Protein AF-A0A7Y5NXF0-F1 (afdb_monomer)

Radius of gyration: 19.56 Å; Cα contacts (8 Å, |Δi|>4): 267; chains: 1; bounding box: 52×37×54 Å

Foldseek 3Di:
DDDPPDDDDVVVVLVVQLVLLQVLLVCQQPDQPAQAFADFFDAQPDAPQDDFWVSLLVLLQSLLVRVQVQLQFDQDSRRSDGGWNHRDPPLRQDQDRDDGLVSSLVSLQSLLVSVQVSQCDCVTGSHRDPPLHQPQDRDPGGVSSSVSSNSSSVSVRVSSRRHDPDSPDDPDPD

pLDDT: mean 84.14, std 17.93, range [39.41, 98.94]

Nearest PDB structures (foldseek):
  3eu8-assembly4_D  TM=1.790E-01  e=6.408E-01  Bacteroides fragilis NCTC 9343
  6gcn-assembly1_A  TM=1.756E-01  e=3.169E+00  Aquifex aeolicus VF5
  5kbt-assembly1_A  TM=2.247E-01  e=6.448E+00  Rattus norvegicus

Structure (mmCIF, N/CA/C/O backbone):
data_AF-A0A7Y5NXF0-F1
#
_entry.id   AF-A0A7Y5NXF0-F1
#
loop_
_atom_site.group_PDB
_atom_site.id
_atom_site.type_symbol
_atom_site.label_atom_id
_atom_site.label_alt_id
_atom_site.label_comp_id
_atom_site.label_asym_id
_atom_site.label_entity_id
_atom_site.label_seq_id
_atom_site.pdbx_PDB_ins_code
_atom_site.Cartn_x
_atom_site.Cartn_y
_atom_site.Cartn_z
_atom_site.occupancy
_atom_site.B_iso_or_equiv
_atom_site.auth_seq_id
_atom_site.auth_comp_id
_atom_site.auth_asym_id
_atom_site.auth_atom_id
_atom_site.pdbx_PDB_model_num
ATOM 1 N N . MET A 1 1 ? 38.374 22.220 -19.763 1.00 41.69 1 MET A N 1
ATOM 2 C CA . MET A 1 1 ? 37.639 22.066 -21.036 1.00 41.69 1 MET A CA 1
ATOM 3 C C . MET A 1 1 ? 37.051 20.666 -21.042 1.00 41.69 1 MET A C 1
ATOM 5 O O . MET A 1 1 ? 37.832 19.733 -20.914 1.00 41.69 1 MET A O 1
ATOM 9 N N . SER A 1 2 ? 35.726 20.494 -21.094 1.00 40.12 2 SER A N 1
ATOM 10 C CA . SER A 1 2 ? 35.154 19.157 -21.296 1.00 40.12 2 SER A CA 1
ATOM 11 C C . SER A 1 2 ? 35.243 18.819 -22.779 1.00 40.12 2 SER A C 1
ATOM 13 O O . SER A 1 2 ? 34.588 19.447 -23.608 1.00 40.12 2 SER A O 1
ATOM 15 N N . THR A 1 3 ? 36.094 17.863 -23.120 1.00 39.41 3 THR A N 1
ATOM 16 C CA . THR A 1 3 ? 36.209 17.357 -24.484 1.00 39.41 3 THR A CA 1
ATOM 17 C C . THR A 1 3 ? 35.037 16.412 -24.731 1.00 39.41 3 THR A C 1
ATOM 19 O O . THR A 1 3 ? 34.958 15.363 -24.095 1.00 39.41 3 THR A O 1
ATOM 22 N N . SER A 1 4 ? 34.113 16.768 -25.626 1.00 46.72 4 SER A N 1
ATOM 23 C CA . SER A 1 4 ? 33.117 15.814 -26.128 1.00 46.72 4 SER A CA 1
ATOM 24 C C . SER A 1 4 ? 33.840 14.750 -26.944 1.00 46.72 4 SER A C 1
ATOM 26 O O . SER A 1 4 ? 34.384 15.039 -28.006 1.00 46.72 4 SER A O 1
ATOM 28 N N . VAL A 1 5 ? 33.877 13.522 -26.425 1.00 45.81 5 VAL A N 1
ATOM 29 C CA . VAL A 1 5 ? 34.678 12.427 -27.000 1.00 45.81 5 VAL A CA 1
ATOM 30 C C . VAL A 1 5 ? 33.896 11.631 -28.062 1.00 45.81 5 VAL A C 1
ATOM 32 O O . VAL A 1 5 ? 34.482 10.810 -28.763 1.00 45.81 5 VAL A O 1
ATOM 35 N N . ARG A 1 6 ? 32.582 11.869 -28.229 1.00 48.28 6 ARG A N 1
ATOM 36 C CA . ARG A 1 6 ? 31.759 11.311 -29.323 1.00 48.28 6 ARG A CA 1
ATOM 37 C C . ARG A 1 6 ? 30.387 11.996 -29.413 1.00 48.28 6 ARG A C 1
ATOM 39 O O . ARG A 1 6 ? 29.658 12.011 -28.428 1.00 48.28 6 ARG A O 1
ATOM 46 N N . ASN A 1 7 ? 30.011 12.502 -30.592 1.00 50.72 7 ASN A N 1
ATOM 47 C CA . ASN A 1 7 ? 28.618 12.855 -30.898 1.00 50.72 7 ASN A CA 1
ATOM 48 C C . ASN A 1 7 ? 27.870 11.565 -31.247 1.00 50.72 7 ASN A C 1
ATOM 50 O O . ASN A 1 7 ? 27.903 11.118 -32.392 1.00 50.72 7 ASN A O 1
ATOM 54 N N . ILE A 1 8 ? 27.247 10.934 -30.255 1.00 53.88 8 ILE A N 1
ATOM 55 C CA . ILE A 1 8 ? 26.306 9.841 -30.505 1.00 53.88 8 ILE A CA 1
ATOM 56 C C . ILE A 1 8 ? 25.026 10.489 -31.058 1.00 53.88 8 ILE A C 1
ATOM 58 O O . ILE A 1 8 ? 24.489 11.371 -30.391 1.00 53.88 8 ILE A O 1
ATOM 62 N N . PRO A 1 9 ? 24.541 10.121 -32.258 1.00 59.22 9 PRO A N 1
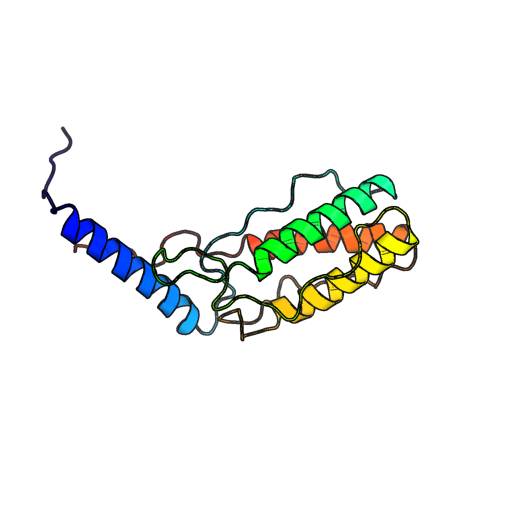ATOM 63 C CA . PRO A 1 9 ? 23.271 10.628 -32.765 1.00 59.22 9 PRO A CA 1
ATOM 64 C C . PRO A 1 9 ? 22.146 10.325 -31.772 1.00 59.22 9 PRO A C 1
ATOM 66 O O . PRO A 1 9 ? 22.099 9.217 -31.235 1.00 59.22 9 PRO A O 1
ATOM 69 N N . ASP A 1 10 ? 21.212 11.256 -31.577 1.00 56.34 10 ASP A N 1
ATOM 70 C CA . ASP A 1 10 ? 20.094 11.105 -30.630 1.00 56.34 10 ASP A CA 1
ATOM 71 C C . ASP A 1 10 ? 19.311 9.795 -30.823 1.00 56.34 10 ASP A C 1
ATOM 73 O O . ASP A 1 10 ? 18.850 9.204 -29.851 1.00 56.34 10 ASP A O 1
ATOM 77 N N . LEU A 1 11 ? 19.237 9.283 -32.059 1.00 53.34 11 LEU A N 1
ATOM 78 C CA . LEU A 1 11 ? 18.638 7.979 -32.364 1.00 53.34 11 LEU A CA 1
ATOM 79 C C . LEU A 1 11 ? 19.313 6.812 -31.622 1.00 53.34 11 LEU A C 1
ATOM 81 O O . LEU A 1 11 ? 18.629 5.919 -31.131 1.00 53.34 11 LEU A O 1
ATOM 85 N N . ILE A 1 12 ? 20.646 6.807 -31.542 1.00 59.00 12 ILE A N 1
ATOM 86 C CA . ILE A 1 12 ? 21.408 5.744 -30.872 1.00 59.00 12 ILE A CA 1
ATOM 87 C C . ILE A 1 12 ? 21.295 5.911 -29.353 1.00 59.00 12 ILE A C 1
ATOM 89 O O . ILE A 1 12 ? 21.104 4.926 -28.646 1.00 59.00 12 ILE A O 1
ATOM 93 N N . ALA A 1 13 ? 21.322 7.147 -28.846 1.00 57.84 13 ALA A N 1
ATOM 94 C CA . ALA A 1 13 ? 21.102 7.416 -27.426 1.00 57.84 13 ALA A CA 1
ATOM 95 C C . ALA A 1 13 ? 19.695 6.980 -26.966 1.00 57.84 13 ALA A C 1
ATOM 97 O O . ALA A 1 13 ? 19.558 6.353 -25.917 1.00 57.84 13 ALA A O 1
ATOM 98 N N . GLN A 1 14 ? 18.659 7.239 -27.770 1.00 58.47 14 GLN A N 1
ATOM 99 C CA . GLN A 1 14 ? 17.289 6.790 -27.499 1.00 58.47 14 GLN A CA 1
ATOM 100 C C . GLN A 1 14 ? 17.151 5.265 -27.575 1.00 58.47 14 GLN A C 1
ATOM 102 O O . GLN A 1 14 ? 16.526 4.670 -26.699 1.00 58.47 14 GLN A O 1
ATOM 107 N N . ALA A 1 15 ? 17.777 4.613 -28.561 1.00 63.03 15 ALA A N 1
ATOM 108 C CA . ALA A 1 15 ? 17.781 3.153 -28.659 1.00 63.03 15 ALA A CA 1
ATOM 109 C C . ALA A 1 15 ? 18.442 2.492 -27.434 1.00 63.03 15 ALA A C 1
ATOM 111 O O . ALA A 1 15 ? 17.908 1.529 -26.890 1.00 63.03 15 ALA A O 1
ATOM 112 N N . VAL A 1 16 ? 19.551 3.051 -26.936 1.00 66.38 16 VAL A N 1
ATOM 113 C CA . VAL A 1 16 ? 20.229 2.566 -25.719 1.00 66.38 16 VAL A CA 1
ATOM 114 C C . VAL A 1 16 ? 19.355 2.735 -24.469 1.00 66.38 16 VAL A C 1
ATOM 116 O O . VAL A 1 16 ? 19.346 1.852 -23.615 1.00 66.38 16 VAL A O 1
ATOM 11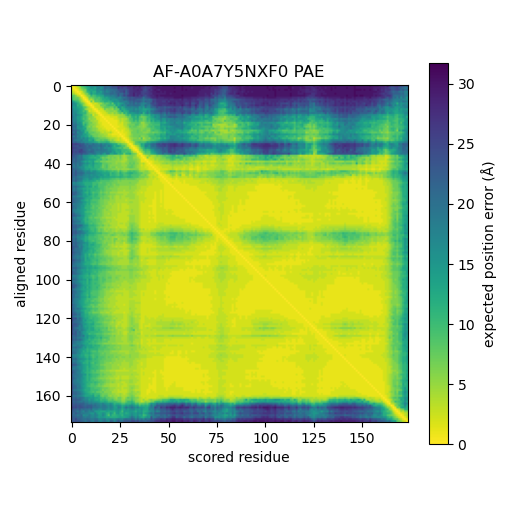9 N N . GLN A 1 17 ? 18.582 3.820 -24.358 1.00 65.62 17 GLN A N 1
ATOM 120 C CA . GLN A 1 17 ? 17.637 4.006 -23.246 1.00 65.62 17 GLN A CA 1
ATOM 121 C C . GLN A 1 17 ? 16.491 2.984 -23.272 1.00 65.62 17 GLN A C 1
ATOM 123 O O . GLN A 1 17 ? 16.099 2.481 -22.222 1.00 65.62 17 GLN A O 1
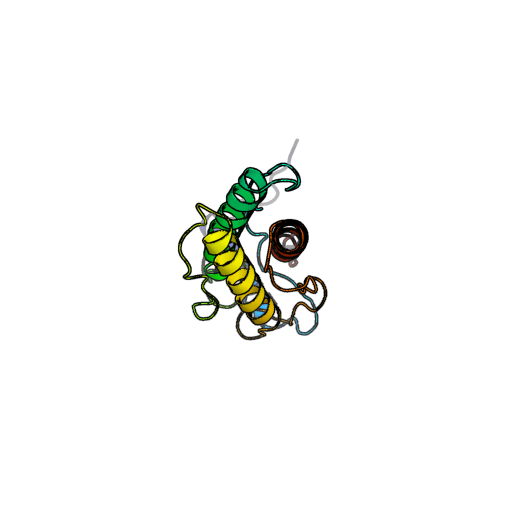ATOM 128 N N . VAL A 1 18 ? 15.990 2.627 -24.459 1.00 67.69 18 VAL A N 1
ATOM 129 C CA . VAL A 1 18 ? 14.959 1.587 -24.615 1.00 67.69 18 VAL A CA 1
ATOM 130 C C . VAL A 1 18 ? 15.496 0.207 -24.224 1.00 67.69 18 VAL A C 1
ATOM 132 O O . VAL A 1 18 ? 14.817 -0.539 -23.522 1.00 67.69 18 VAL A O 1
ATOM 135 N N . GLU A 1 19 ? 16.722 -0.139 -24.621 1.00 68.69 19 GLU A N 1
ATOM 136 C CA . GLU A 1 19 ? 17.339 -1.405 -24.202 1.00 68.69 19 GLU A CA 1
ATOM 137 C C . GLU A 1 19 ? 17.666 -1.423 -22.699 1.00 68.69 19 GLU A C 1
ATOM 139 O O . GLU A 1 19 ? 17.475 -2.443 -22.041 1.00 68.69 19 GLU A O 1
ATOM 144 N N . LEU A 1 20 ? 18.059 -0.286 -22.111 1.00 68.31 20 LEU A N 1
ATOM 145 C CA . LEU A 1 20 ? 18.220 -0.149 -20.659 1.00 68.31 20 LEU A CA 1
ATOM 146 C C . LEU A 1 20 ? 16.889 -0.354 -19.915 1.00 68.31 20 LEU A C 1
ATOM 148 O O . LEU A 1 20 ? 16.863 -1.024 -18.883 1.00 68.31 20 LEU A O 1
ATOM 152 N N . ALA A 1 21 ? 15.787 0.191 -20.433 1.00 68.06 21 ALA A N 1
ATOM 153 C CA . ALA A 1 21 ? 14.449 -0.000 -19.879 1.00 68.06 21 ALA A CA 1
ATOM 154 C C . ALA A 1 21 ? 14.016 -1.476 -19.896 1.00 68.06 21 ALA A C 1
ATOM 156 O O . ALA A 1 21 ? 13.538 -1.992 -18.883 1.00 68.06 21 ALA A O 1
ATOM 157 N N . LYS A 1 22 ? 14.262 -2.178 -21.009 1.00 68.31 22 LYS A N 1
ATOM 158 C CA . LYS A 1 22 ? 14.035 -3.628 -21.116 1.00 68.31 22 LYS A CA 1
ATOM 159 C C . LYS A 1 22 ? 14.906 -4.408 -20.135 1.00 68.31 22 LYS A C 1
ATOM 161 O O . LYS A 1 22 ? 14.396 -5.265 -19.423 1.00 68.31 22 LYS A O 1
ATOM 166 N N . ALA A 1 23 ? 16.185 -4.054 -20.017 1.00 68.19 23 ALA A N 1
ATOM 167 C CA . ALA A 1 23 ? 17.109 -4.728 -19.113 1.00 68.19 23 ALA A CA 1
ATOM 168 C C . ALA A 1 23 ? 16.731 -4.554 -17.629 1.00 68.19 23 ALA A C 1
ATOM 170 O O . ALA A 1 23 ? 16.911 -5.482 -16.844 1.00 68.19 23 ALA A O 1
ATOM 171 N N . ARG A 1 24 ? 16.151 -3.410 -17.228 1.00 70.00 24 ARG A N 1
ATOM 172 C CA . ARG A 1 24 ? 15.581 -3.231 -15.876 1.00 70.00 24 ARG A CA 1
ATOM 173 C C . ARG A 1 24 ? 14.416 -4.185 -15.620 1.00 70.00 24 ARG A C 1
ATOM 175 O O . ARG A 1 24 ? 14.370 -4.823 -14.570 1.00 70.00 24 ARG A O 1
ATOM 182 N N . LEU A 1 25 ? 13.513 -4.317 -16.591 1.00 69.69 25 LEU A N 1
ATOM 183 C CA . LEU A 1 25 ? 12.387 -5.246 -16.504 1.00 69.69 25 LEU A CA 1
ATOM 184 C C . LEU A 1 25 ? 12.853 -6.711 -16.485 1.00 69.69 25 LEU A C 1
ATOM 186 O O . LEU A 1 25 ? 12.328 -7.518 -15.721 1.00 69.69 25 LEU A O 1
ATOM 190 N N . ASP A 1 26 ? 13.858 -7.058 -17.284 1.00 70.00 26 ASP A N 1
ATOM 191 C CA . ASP A 1 26 ? 14.440 -8.401 -17.296 1.00 70.00 26 ASP A CA 1
ATOM 192 C C . ASP A 1 26 ? 15.193 -8.698 -15.991 1.00 70.00 26 ASP A C 1
ATOM 194 O O . ASP A 1 26 ? 15.136 -9.819 -15.483 1.00 70.00 26 ASP A O 1
ATOM 198 N N . MET A 1 27 ? 15.829 -7.699 -15.373 1.00 68.44 27 MET A N 1
ATOM 199 C CA . MET A 1 27 ? 16.450 -7.839 -14.053 1.00 68.44 27 MET A CA 1
ATOM 200 C C . MET A 1 27 ? 15.436 -8.141 -12.946 1.00 68.44 27 MET A C 1
ATOM 202 O O . MET A 1 27 ? 15.711 -9.014 -12.121 1.00 68.44 27 MET A O 1
ATOM 206 N N . LEU A 1 28 ? 14.259 -7.500 -12.955 1.00 72.12 28 LEU A N 1
ATOM 207 C CA . LEU A 1 28 ? 13.169 -7.853 -12.032 1.00 72.12 28 LEU A CA 1
ATOM 208 C C . LEU A 1 28 ? 12.725 -9.311 -12.187 1.00 72.12 28 LEU A C 1
ATOM 210 O O . LEU A 1 28 ? 12.252 -9.913 -11.235 1.00 72.12 28 LEU A O 1
ATOM 214 N N . LYS A 1 29 ? 12.859 -9.894 -13.380 1.00 67.62 29 LYS A N 1
ATOM 215 C CA . LYS A 1 29 ? 12.434 -11.276 -13.647 1.00 67.62 29 LYS A CA 1
ATOM 216 C C . LYS A 1 29 ? 13.531 -12.311 -13.392 1.00 67.62 29 LYS A C 1
ATOM 218 O O . LYS A 1 29 ? 13.225 -13.490 -13.256 1.00 67.62 29 LYS A O 1
ATOM 223 N N . THR A 1 30 ? 14.800 -11.897 -13.357 1.00 62.94 30 THR A N 1
ATOM 224 C CA . THR A 1 30 ? 15.961 -12.808 -13.327 1.00 62.94 30 THR A CA 1
ATOM 225 C C . THR A 1 30 ? 16.725 -12.813 -12.004 1.00 62.94 30 THR A C 1
ATOM 227 O O . THR A 1 30 ? 17.418 -13.792 -11.718 1.00 62.94 30 THR A O 1
ATOM 230 N N . LYS A 1 31 ? 16.597 -11.779 -11.158 1.00 57.66 31 LYS A N 1
ATOM 231 C CA . LYS A 1 31 ? 17.220 -11.765 -9.824 1.00 57.66 31 LYS A CA 1
ATOM 232 C C . LYS A 1 31 ? 16.360 -12.466 -8.775 1.00 57.66 31 LYS A C 1
ATOM 234 O O . LYS A 1 31 ? 15.678 -11.838 -7.972 1.00 57.66 31 LYS A O 1
ATOM 239 N N . VAL A 1 32 ? 16.475 -13.788 -8.734 1.00 51.88 32 VAL A N 1
ATOM 240 C CA . VAL A 1 32 ? 16.055 -14.586 -7.577 1.00 51.88 32 VAL A CA 1
ATOM 241 C C . VAL A 1 32 ? 16.943 -14.218 -6.377 1.00 51.88 32 VAL A C 1
ATOM 243 O O . VAL A 1 32 ? 18.166 -14.311 -6.474 1.00 51.88 32 VAL A O 1
ATOM 246 N N . GLY A 1 33 ? 16.349 -13.808 -5.249 1.00 52.12 33 GLY A N 1
ATOM 247 C CA . GLY A 1 33 ? 17.051 -13.674 -3.964 1.00 52.12 33 GLY A CA 1
ATOM 248 C C . GLY A 1 33 ? 17.345 -12.252 -3.474 1.00 52.12 33 GLY A C 1
ATOM 249 O O . GLY A 1 33 ? 18.073 -12.107 -2.493 1.00 52.12 33 GLY A O 1
ATOM 250 N N . THR A 1 34 ? 16.796 -11.205 -4.099 1.00 55.84 34 THR A N 1
ATOM 251 C CA . THR A 1 34 ? 16.862 -9.834 -3.558 1.00 55.84 34 THR A CA 1
ATOM 252 C C . THR A 1 34 ? 15.486 -9.173 -3.519 1.00 55.84 34 THR A C 1
ATOM 254 O O . THR A 1 34 ? 14.765 -9.198 -4.513 1.00 55.84 34 THR A O 1
ATOM 257 N N . ILE A 1 35 ? 15.155 -8.567 -2.376 1.00 56.81 35 ILE A N 1
ATOM 258 C CA . ILE A 1 35 ? 13.887 -7.890 -2.069 1.00 56.81 35 ILE A CA 1
ATOM 259 C C . ILE A 1 35 ? 13.929 -6.460 -2.644 1.00 56.81 35 ILE A C 1
ATOM 261 O O . ILE A 1 35 ? 14.234 -5.525 -1.910 1.00 56.81 35 ILE A O 1
ATOM 265 N N . PHE A 1 36 ? 13.737 -6.262 -3.954 1.00 66.50 36 PHE A N 1
ATOM 266 C CA . PHE A 1 36 ? 13.770 -4.907 -4.536 1.00 66.50 36 PHE A CA 1
ATOM 267 C C . PHE A 1 36 ? 12.648 -4.633 -5.544 1.00 66.50 36 PHE A C 1
ATOM 269 O O . PHE A 1 36 ? 12.311 -5.493 -6.360 1.00 66.50 36 PHE A O 1
ATOM 276 N N . HIS A 1 37 ? 12.169 -3.384 -5.525 1.00 80.94 37 HIS A N 1
ATOM 277 C CA . HIS A 1 37 ? 11.418 -2.711 -6.587 1.00 80.94 37 HIS A CA 1
ATOM 278 C C . HIS A 1 37 ? 12.332 -2.247 -7.731 1.00 80.94 37 HIS A C 1
ATOM 280 O O . HIS A 1 37 ? 13.538 -2.045 -7.536 1.00 80.94 37 HIS A O 1
ATOM 286 N N . ALA A 1 38 ? 11.759 -2.007 -8.917 1.00 76.31 38 ALA A N 1
ATOM 287 C CA . ALA A 1 38 ? 12.508 -1.378 -10.011 1.00 76.31 38 ALA A CA 1
ATOM 288 C C . ALA A 1 38 ? 12.837 0.088 -9.705 1.00 76.31 38 ALA A C 1
ATOM 290 O O . ALA A 1 38 ? 13.990 0.486 -9.863 1.00 76.31 38 ALA A O 1
ATOM 291 N N . ASP A 1 39 ? 11.860 0.838 -9.192 1.00 78.06 39 ASP A N 1
ATOM 292 C CA . ASP A 1 39 ? 12.029 2.196 -8.676 1.00 78.06 39 ASP A CA 1
ATOM 293 C C . ASP A 1 39 ? 11.389 2.357 -7.300 1.00 78.06 39 ASP A C 1
ATOM 295 O O . ASP A 1 39 ? 10.428 1.666 -6.951 1.00 78.06 39 ASP A O 1
ATOM 299 N N . ALA A 1 40 ? 11.893 3.328 -6.538 1.00 83.56 40 ALA A N 1
ATOM 300 C CA . ALA A 1 40 ? 11.262 3.724 -5.290 1.00 83.56 40 ALA A CA 1
ATOM 301 C C . ALA A 1 40 ? 9.906 4.371 -5.587 1.00 83.56 40 ALA A C 1
ATOM 303 O O . ALA A 1 40 ? 9.779 5.204 -6.489 1.00 83.56 40 ALA A O 1
ATOM 304 N N . SER A 1 41 ? 8.894 4.004 -4.807 1.00 89.25 41 SER A N 1
ATOM 305 C CA . SER A 1 41 ? 7.587 4.655 -4.891 1.00 89.25 41 SER A CA 1
ATOM 306 C C . SER A 1 41 ? 7.559 5.949 -4.082 1.00 89.25 41 SER A C 1
ATOM 308 O O . SER A 1 41 ? 8.406 6.194 -3.222 1.00 89.25 41 SER A O 1
ATOM 310 N N . THR A 1 42 ? 6.580 6.810 -4.368 1.00 89.31 42 THR A N 1
ATOM 311 C CA . THR A 1 42 ? 6.369 8.021 -3.569 1.00 89.31 42 THR A CA 1
ATOM 312 C C . THR A 1 42 ? 6.083 7.635 -2.121 1.00 89.31 42 THR A C 1
ATOM 314 O O . THR A 1 42 ? 5.169 6.859 -1.857 1.00 89.31 42 THR A O 1
ATOM 317 N N . ALA A 1 43 ? 6.859 8.190 -1.190 1.00 91.56 43 ALA A N 1
ATOM 318 C CA . ALA A 1 43 ? 6.650 7.974 0.234 1.00 91.56 43 ALA A CA 1
ATOM 319 C C . ALA A 1 43 ? 5.274 8.487 0.680 1.00 91.56 43 ALA A C 1
ATOM 321 O O . ALA A 1 43 ? 4.723 9.436 0.111 1.00 91.56 43 ALA A O 1
ATOM 322 N N . ILE A 1 44 ? 4.738 7.886 1.741 1.00 93.69 44 ILE A N 1
ATOM 323 C CA . ILE A 1 44 ? 3.545 8.411 2.408 1.00 93.69 44 ILE A CA 1
ATOM 324 C C . ILE A 1 44 ? 3.867 9.830 2.894 1.00 93.69 44 ILE A C 1
ATOM 326 O O . ILE A 1 44 ? 4.965 10.088 3.391 1.00 93.69 44 ILE A O 1
ATOM 330 N N . ALA A 1 45 ? 2.914 10.754 2.740 1.00 89.50 45 ALA A N 1
ATOM 331 C CA . ALA A 1 45 ? 3.083 12.138 3.172 1.00 89.50 45 ALA A CA 1
ATOM 332 C C . ALA A 1 45 ? 3.584 12.206 4.624 1.00 89.50 45 ALA A C 1
ATOM 334 O O . ALA A 1 45 ? 3.055 11.515 5.498 1.00 89.50 45 ALA A O 1
ATOM 335 N N . THR A 1 46 ? 4.582 13.058 4.878 1.00 90.94 46 THR A N 1
ATOM 336 C CA . THR A 1 46 ? 5.163 13.224 6.213 1.00 90.94 46 THR A CA 1
ATOM 337 C C . THR A 1 46 ? 4.106 13.737 7.185 1.00 90.94 46 THR A C 1
ATOM 339 O O . THR A 1 46 ? 3.754 14.916 7.180 1.00 90.94 46 THR A O 1
ATOM 342 N N . LEU A 1 47 ? 3.611 12.841 8.035 1.00 89.25 47 LEU A N 1
ATOM 343 C CA . LEU A 1 47 ? 2.635 13.125 9.083 1.00 89.25 47 LEU A CA 1
ATOM 344 C C . LEU A 1 47 ? 3.277 12.899 10.460 1.00 89.25 47 LEU A C 1
ATOM 346 O O . LEU A 1 47 ? 4.105 11.992 10.598 1.00 89.25 47 LEU A O 1
ATOM 350 N N . PRO A 1 48 ? 2.905 13.665 11.504 1.00 90.88 48 PRO A N 1
ATOM 351 C CA . PRO A 1 48 ? 3.384 13.415 12.865 1.00 90.88 48 PRO A CA 1
ATOM 352 C C . PRO A 1 48 ? 2.992 12.007 13.327 1.00 90.88 48 PRO A C 1
ATOM 354 O O . PRO A 1 48 ? 2.020 11.448 12.816 1.00 90.88 48 PRO A O 1
ATOM 357 N N . VAL A 1 49 ? 3.755 11.426 14.262 1.00 96.38 49 VAL A N 1
ATOM 358 C CA . VAL A 1 49 ? 3.434 10.122 14.879 1.00 96.38 49 VAL A CA 1
ATOM 359 C C . VAL A 1 49 ? 2.006 10.164 15.408 1.00 96.38 49 VAL A C 1
ATOM 361 O O . VAL A 1 49 ? 1.644 11.119 16.093 1.00 96.38 49 VAL A O 1
ATOM 364 N N . ALA A 1 50 ? 1.195 9.159 15.071 1.00 97.94 50 ALA A N 1
ATOM 365 C CA . ALA A 1 50 ? -0.175 9.126 15.558 1.00 97.94 50 ALA A CA 1
ATOM 366 C C . ALA A 1 50 ? -0.186 8.871 17.065 1.00 97.94 50 ALA A C 1
ATOM 368 O O . ALA A 1 50 ? 0.475 7.949 17.545 1.00 97.94 50 ALA A O 1
ATOM 369 N N . SER A 1 51 ? -0.943 9.685 17.791 1.00 98.19 51 SER A N 1
ATOM 370 C CA . SER A 1 51 ? -1.099 9.614 19.249 1.00 98.19 51 SER A CA 1
ATOM 371 C C . SER A 1 51 ? -2.542 9.843 19.708 1.00 98.19 51 SER A C 1
ATOM 373 O O . SER A 1 51 ? -2.838 9.731 20.896 1.00 98.19 51 SER A O 1
ATOM 375 N N . ASP A 1 52 ? -3.449 10.134 18.776 1.00 98.56 52 ASP A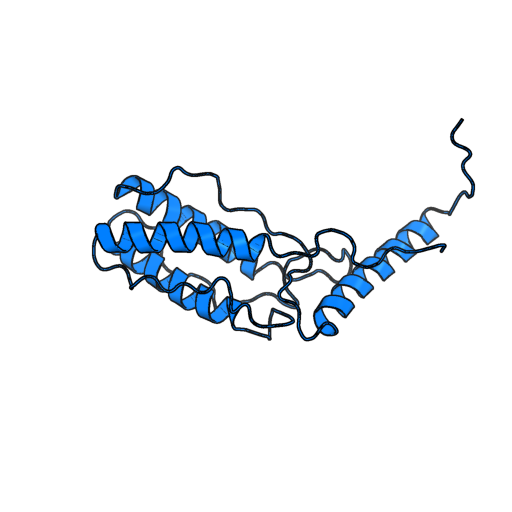 N 1
ATOM 376 C CA . ASP A 1 52 ? -4.867 10.384 19.007 1.00 98.56 52 ASP A CA 1
ATOM 377 C C . ASP A 1 52 ? -5.702 9.969 17.783 1.00 98.56 52 ASP A C 1
ATOM 379 O O . ASP A 1 52 ? -5.171 9.641 16.720 1.00 98.56 52 ASP A O 1
ATOM 383 N N . LEU A 1 53 ? -7.030 9.961 17.920 1.00 98.56 53 LEU A N 1
ATOM 384 C CA . LEU A 1 53 ? -7.914 9.528 16.835 1.00 98.56 53 LEU A CA 1
ATOM 385 C C . LEU A 1 53 ? -7.777 10.390 15.557 1.00 98.56 53 LEU A C 1
ATOM 387 O O . LEU A 1 53 ? -7.699 9.808 14.473 1.00 98.56 53 LEU A O 1
ATOM 391 N N . PRO A 1 54 ? -7.704 11.736 15.619 1.00 98.56 54 PRO A N 1
ATOM 392 C CA . PRO A 1 54 ? -7.488 12.550 14.422 1.00 98.56 54 PRO A CA 1
ATOM 393 C C . PRO A 1 54 ? -6.202 12.202 13.660 1.00 98.56 54 PRO A C 1
ATOM 395 O O . PRO A 1 54 ? -6.230 12.082 12.433 1.00 98.56 54 PRO A O 1
ATOM 398 N N . SER A 1 55 ? -5.082 11.999 14.362 1.00 98.50 55 SER A N 1
ATOM 399 C CA . SER A 1 55 ? -3.811 11.623 13.732 1.00 98.50 55 SER A CA 1
ATOM 400 C C . SER A 1 55 ? -3.819 10.188 13.191 1.00 98.50 55 SER A C 1
ATOM 402 O O . SER A 1 55 ? -3.259 9.951 12.117 1.00 98.50 55 SER A O 1
ATOM 404 N N . VAL A 1 56 ? -4.516 9.254 13.852 1.00 98.81 56 VAL A N 1
ATOM 405 C CA . VAL A 1 56 ? -4.786 7.904 13.320 1.00 98.81 56 VAL A CA 1
ATOM 406 C C . VAL A 1 56 ? -5.554 7.986 12.001 1.00 98.81 56 VAL A C 1
ATOM 408 O O . VAL A 1 56 ? -5.124 7.395 11.012 1.00 98.81 56 VAL A O 1
ATOM 411 N N . ILE A 1 57 ? -6.657 8.739 11.958 1.00 98.69 57 ILE A N 1
ATOM 412 C CA . ILE A 1 57 ? -7.490 8.894 10.756 1.00 98.69 57 ILE A CA 1
ATOM 413 C C . ILE A 1 57 ? -6.677 9.501 9.607 1.00 98.69 57 ILE A C 1
ATOM 415 O O . ILE A 1 57 ? -6.710 8.993 8.483 1.00 98.69 57 ILE A O 1
ATOM 419 N N . ALA A 1 58 ? -5.916 10.564 9.885 1.00 98.31 58 ALA A N 1
ATOM 420 C CA . ALA A 1 58 ? -5.078 11.218 8.886 1.00 98.31 58 ALA A CA 1
ATOM 421 C C . ALA A 1 58 ? -4.042 10.251 8.293 1.00 98.31 58 ALA A C 1
ATOM 423 O O . ALA A 1 58 ? -3.916 10.161 7.069 1.00 98.31 58 ALA A O 1
ATOM 424 N N . ARG A 1 59 ? -3.341 9.485 9.143 1.00 98.25 59 ARG A N 1
ATOM 425 C CA . ARG A 1 59 ? -2.361 8.493 8.683 1.00 98.25 59 ARG A CA 1
ATOM 426 C C . ARG A 1 59 ? -3.007 7.336 7.929 1.00 98.25 59 ARG A C 1
ATOM 428 O O . ARG A 1 59 ? -2.516 7.002 6.859 1.00 98.25 59 ARG A O 1
ATOM 435 N N . ALA A 1 60 ? -4.100 6.758 8.426 1.00 98.56 60 ALA A N 1
ATOM 436 C CA . ALA A 1 60 ? -4.774 5.630 7.776 1.00 98.56 60 ALA A CA 1
ATOM 437 C C . ALA A 1 60 ? -5.200 5.975 6.338 1.00 98.56 60 ALA A C 1
ATOM 439 O O . ALA A 1 60 ? -4.940 5.219 5.401 1.00 98.56 60 ALA A O 1
ATOM 440 N N . ASN A 1 61 ? -5.780 7.163 6.150 1.00 98.62 61 ASN A N 1
ATOM 441 C CA . ASN A 1 61 ? -6.206 7.642 4.836 1.00 98.62 61 ASN A CA 1
ATOM 442 C C . ASN A 1 61 ? -5.020 7.934 3.903 1.00 98.62 61 ASN A C 1
ATOM 444 O O . ASN A 1 61 ? -5.090 7.622 2.713 1.00 98.62 61 ASN A O 1
ATOM 448 N N . ALA A 1 62 ? -3.926 8.495 4.430 1.00 98.38 62 ALA A N 1
ATOM 449 C CA . ALA A 1 62 ? -2.705 8.720 3.658 1.00 98.38 62 ALA A CA 1
ATOM 450 C C . ALA A 1 62 ? -2.050 7.398 3.226 1.00 98.38 62 ALA A C 1
ATOM 452 O O . ALA A 1 62 ? -1.692 7.249 2.060 1.00 98.38 62 ALA A O 1
ATOM 453 N N . ILE A 1 63 ? -1.963 6.424 4.139 1.00 98.56 63 ILE A N 1
ATOM 454 C CA . ILE A 1 63 ? -1.436 5.084 3.857 1.00 98.56 63 ILE A CA 1
ATOM 455 C C . ILE A 1 63 ? -2.251 4.426 2.748 1.00 98.56 63 ILE A C 1
ATOM 457 O O . ILE A 1 63 ? -1.662 4.011 1.758 1.00 98.56 63 ILE A O 1
ATOM 461 N N . LYS A 1 64 ? -3.587 4.388 2.858 1.00 98.50 64 LYS A N 1
ATOM 462 C CA . LYS A 1 64 ? -4.455 3.808 1.821 1.00 98.50 64 LYS A CA 1
ATOM 463 C C . LYS A 1 64 ? -4.180 4.406 0.442 1.00 98.50 64 LYS A C 1
ATOM 465 O O . LYS A 1 64 ? -4.023 3.670 -0.528 1.00 98.50 64 LYS A O 1
ATOM 470 N N . ALA A 1 65 ? -4.158 5.736 0.349 1.00 97.56 65 ALA A N 1
ATOM 471 C CA . ALA A 1 65 ? -3.970 6.423 -0.922 1.00 97.56 65 ALA A CA 1
ATOM 472 C C . ALA A 1 65 ? -2.614 6.075 -1.554 1.00 97.56 65 ALA A C 1
ATOM 474 O O . ALA A 1 65 ? -2.557 5.720 -2.731 1.00 97.56 65 ALA A O 1
ATOM 475 N N . THR A 1 66 ? -1.538 6.134 -0.766 1.00 97.38 66 THR A N 1
ATOM 476 C CA . THR A 1 66 ? -0.187 5.831 -1.246 1.00 97.38 66 THR A CA 1
ATOM 477 C C . THR A 1 66 ? -0.010 4.349 -1.570 1.00 97.38 66 THR A C 1
ATOM 479 O O . THR A 1 66 ? 0.513 4.030 -2.632 1.00 97.38 66 THR A O 1
ATOM 482 N N . TYR A 1 67 ? -0.492 3.447 -0.712 1.00 97.81 67 TYR A N 1
ATOM 483 C CA . TYR A 1 67 ? -0.430 2.001 -0.927 1.00 97.81 67 TYR A CA 1
ATOM 484 C C . TYR A 1 67 ? -1.163 1.593 -2.211 1.00 97.81 67 TYR A C 1
ATOM 486 O O . TYR A 1 67 ? -0.564 0.963 -3.076 1.00 97.81 67 TYR A O 1
ATOM 494 N N . ASN A 1 68 ? -2.410 2.037 -2.411 1.00 98.19 68 ASN A N 1
ATOM 495 C CA . ASN A 1 68 ? -3.160 1.703 -3.627 1.00 98.19 68 ASN A CA 1
ATOM 496 C C . ASN A 1 68 ? -2.487 2.248 -4.902 1.00 98.19 68 ASN A C 1
ATOM 498 O O . ASN A 1 68 ? -2.544 1.610 -5.953 1.00 98.19 68 ASN A O 1
ATOM 502 N N . ALA A 1 69 ? -1.831 3.411 -4.828 1.00 96.31 69 ALA A N 1
ATOM 503 C CA . ALA A 1 69 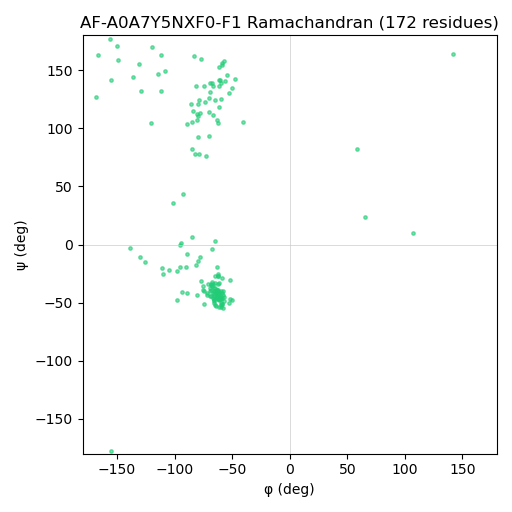? -1.043 3.936 -5.944 1.00 96.31 69 ALA A CA 1
ATOM 504 C C . ALA A 1 69 ? 0.231 3.109 -6.196 1.00 96.31 69 ALA A C 1
ATOM 506 O O . ALA A 1 69 ? 0.592 2.861 -7.347 1.00 96.31 69 ALA A O 1
ATOM 507 N N . HIS A 1 70 ? 0.896 2.670 -5.128 1.00 95.50 70 HIS A N 1
ATOM 508 C CA . HIS A 1 70 ? 2.099 1.851 -5.183 1.00 95.50 70 HIS A CA 1
ATOM 509 C C . HIS A 1 70 ? 1.833 0.484 -5.822 1.00 95.50 70 HIS A C 1
ATOM 511 O O . HIS A 1 70 ? 2.484 0.141 -6.808 1.00 95.50 70 HIS A O 1
ATOM 517 N N . ILE A 1 71 ? 0.839 -0.265 -5.340 1.00 96.25 71 ILE A N 1
ATOM 518 C CA . ILE A 1 71 ? 0.546 -1.621 -5.832 1.00 96.25 71 ILE A CA 1
ATOM 519 C C . ILE A 1 71 ? 0.143 -1.644 -7.319 1.00 96.25 71 ILE A C 1
ATOM 521 O O . ILE A 1 71 ? 0.418 -2.607 -8.036 1.00 96.25 71 ILE A O 1
ATOM 525 N N . ALA A 1 72 ? -0.419 -0.542 -7.827 1.00 96.00 72 ALA A N 1
ATOM 526 C CA . ALA A 1 72 ? -0.751 -0.365 -9.240 1.00 96.00 72 ALA A CA 1
ATOM 527 C C . ALA A 1 72 ? 0.465 -0.023 -10.133 1.00 96.00 72 ALA A C 1
ATOM 529 O O . ALA A 1 72 ? 0.355 -0.034 -11.362 1.00 96.00 72 ALA A O 1
ATOM 530 N N . SER A 1 73 ? 1.625 0.286 -9.544 1.00 93.25 73 SER A N 1
ATOM 531 C CA . SER A 1 73 ? 2.834 0.736 -10.243 1.00 93.25 73 SER A CA 1
ATOM 532 C C . SER A 1 73 ? 3.590 -0.431 -10.888 1.00 93.25 73 SER A C 1
ATOM 534 O O . SER A 1 73 ? 4.599 -0.912 -10.373 1.00 93.25 73 SER A O 1
ATOM 536 N N . ALA A 1 74 ? 3.105 -0.904 -12.035 1.00 90.75 74 ALA A N 1
ATOM 537 C CA . ALA A 1 74 ? 3.829 -1.869 -12.859 1.00 90.75 74 ALA A CA 1
ATOM 538 C C . ALA A 1 74 ? 4.993 -1.201 -13.605 1.00 90.75 74 ALA A C 1
ATOM 540 O O . ALA A 1 74 ? 4.826 -0.138 -14.207 1.00 90.75 74 ALA A O 1
ATOM 541 N N . CYS A 1 75 ? 6.153 -1.856 -13.629 1.00 86.06 75 CYS A N 1
ATOM 542 C CA . CYS A 1 75 ? 7.299 -1.436 -14.420 1.00 86.06 75 CYS A CA 1
ATOM 543 C C . CYS A 1 75 ? 6.938 -1.439 -15.910 1.00 86.06 75 CYS A C 1
ATOM 545 O O . CYS A 1 75 ? 6.593 -2.463 -16.506 1.00 86.06 75 CYS A O 1
ATOM 547 N N . ASN A 1 76 ? 7.003 -0.265 -16.525 1.00 83.56 76 ASN A N 1
ATOM 548 C CA . ASN A 1 76 ? 6.698 -0.087 -17.931 1.00 83.56 76 ASN A CA 1
ATOM 549 C C . ASN A 1 76 ? 7.888 -0.547 -18.785 1.00 83.56 76 ASN A C 1
ATOM 551 O O . ASN A 1 76 ? 8.989 -0.023 -18.660 1.00 83.56 76 ASN A O 1
ATOM 555 N N . ALA A 1 77 ? 7.663 -1.478 -19.712 1.00 72.88 77 ALA A N 1
ATOM 556 C CA . ALA A 1 77 ? 8.727 -2.040 -20.553 1.00 72.88 77 ALA A CA 1
ATOM 557 C C . ALA A 1 77 ? 9.424 -1.024 -21.484 1.00 72.88 77 ALA A C 1
ATOM 559 O O . ALA A 1 77 ? 10.516 -1.294 -21.975 1.00 72.88 77 ALA A O 1
ATOM 560 N N . THR A 1 78 ? 8.794 0.123 -21.758 1.00 71.50 78 THR A N 1
ATOM 561 C CA . THR A 1 78 ? 9.340 1.180 -22.627 1.00 71.50 78 THR A CA 1
ATOM 562 C C . THR A 1 78 ? 10.177 2.182 -21.842 1.00 71.50 78 THR A C 1
ATOM 564 O O . THR A 1 78 ? 11.229 2.597 -22.315 1.00 71.50 78 THR A O 1
ATOM 567 N N . THR A 1 79 ? 9.721 2.586 -20.654 1.00 75.25 79 THR A N 1
ATOM 568 C CA . THR A 1 79 ? 10.427 3.582 -19.831 1.00 75.25 79 THR A CA 1
ATOM 569 C C . THR A 1 79 ? 11.339 2.948 -18.784 1.00 75.25 79 THR A C 1
ATOM 571 O O . THR A 1 79 ? 12.241 3.610 -18.278 1.00 75.25 79 THR A O 1
ATOM 574 N N . GLY A 1 80 ? 11.120 1.674 -18.455 1.00 70.81 80 GLY A N 1
ATOM 575 C CA . GLY A 1 80 ? 11.800 0.971 -17.371 1.00 70.81 80 GLY A CA 1
ATOM 576 C C . GLY A 1 80 ? 11.460 1.559 -16.008 1.00 70.81 80 GLY A C 1
ATOM 577 O O . GLY A 1 80 ? 12.295 1.462 -15.109 1.00 70.81 80 GLY A O 1
ATOM 578 N N . VAL A 1 81 ? 10.299 2.226 -15.907 1.00 78.94 81 VAL A N 1
ATOM 579 C CA . VAL A 1 81 ? 9.836 2.922 -14.706 1.00 78.94 81 VAL A CA 1
ATOM 580 C C . VAL A 1 81 ? 8.630 2.217 -14.099 1.00 78.94 81 VAL A C 1
ATOM 582 O O . VAL A 1 81 ? 7.677 1.920 -14.821 1.00 78.94 81 VAL A O 1
ATOM 585 N N . GLY A 1 82 ? 8.658 1.988 -12.790 1.00 85.75 82 GLY A N 1
ATOM 586 C CA . GLY A 1 82 ? 7.578 1.415 -11.982 1.00 85.75 82 GLY A CA 1
ATOM 587 C C . GLY A 1 82 ? 8.114 0.467 -10.910 1.00 85.75 82 GLY A C 1
ATOM 588 O O . GLY A 1 82 ? 9.263 0.044 -10.967 1.00 85.75 82 GLY A O 1
ATOM 589 N N . ALA A 1 83 ? 7.297 0.135 -9.914 1.00 88.75 83 ALA A N 1
ATOM 590 C CA . ALA A 1 83 ? 7.751 -0.641 -8.760 1.00 88.75 83 ALA A CA 1
ATOM 591 C C . ALA A 1 83 ? 7.814 -2.154 -9.045 1.00 88.75 83 ALA A C 1
ATOM 593 O O . ALA A 1 83 ? 8.801 -2.806 -8.701 1.00 88.75 83 ALA A O 1
ATOM 594 N N . HIS A 1 84 ? 6.790 -2.697 -9.709 1.00 90.50 84 HIS A N 1
ATOM 595 C CA . HIS A 1 84 ? 6.498 -4.135 -9.747 1.00 90.50 84 HIS A CA 1
ATOM 596 C C . HIS A 1 84 ? 6.702 -4.791 -11.119 1.00 90.50 84 HIS A C 1
ATOM 598 O O . HIS A 1 84 ? 6.703 -4.126 -12.152 1.00 90.50 84 HIS A O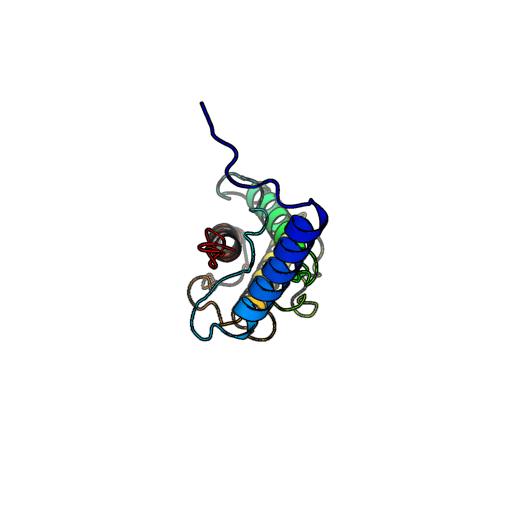 1
ATOM 604 N N . ILE A 1 85 ? 6.788 -6.126 -11.150 1.00 87.50 85 ILE A N 1
ATOM 605 C CA . ILE A 1 85 ? 6.780 -6.930 -12.392 1.00 87.50 85 ILE A CA 1
ATOM 606 C C . ILE A 1 85 ? 5.451 -6.759 -13.147 1.00 87.50 85 ILE A C 1
ATOM 608 O O . ILE A 1 85 ? 5.423 -6.693 -14.377 1.00 87.50 85 ILE A O 1
ATOM 612 N N . ALA A 1 86 ? 4.354 -6.691 -12.397 1.00 89.44 86 ALA A N 1
ATOM 613 C CA . ALA A 1 86 ? 2.996 -6.468 -12.868 1.00 89.44 86 ALA A CA 1
ATOM 614 C C . ALA A 1 86 ? 2.208 -5.724 -11.783 1.00 89.44 86 ALA A C 1
ATOM 616 O O . ALA A 1 86 ? 2.590 -5.756 -10.616 1.00 89.44 86 ALA A O 1
ATOM 617 N N . ALA A 1 87 ? 1.115 -5.065 -12.164 1.00 94.06 87 ALA A N 1
ATOM 618 C CA . ALA A 1 87 ? 0.246 -4.395 -11.204 1.00 94.06 87 ALA A CA 1
ATOM 619 C C . ALA A 1 87 ? -0.488 -5.426 -10.339 1.00 94.06 87 ALA A C 1
ATOM 621 O O . ALA A 1 87 ? -0.996 -6.426 -10.854 1.00 94.06 87 ALA A O 1
ATOM 622 N N . ASP A 1 88 ? -0.591 -5.145 -9.047 1.00 96.56 88 ASP A N 1
ATOM 623 C CA . ASP A 1 88 ? -1.392 -5.933 -8.124 1.00 96.56 88 ASP A CA 1
ATOM 624 C C . ASP A 1 88 ? -2.825 -5.392 -8.088 1.00 96.56 88 ASP A C 1
ATOM 626 O O . ASP A 1 88 ? -3.120 -4.348 -7.508 1.00 96.56 88 ASP A O 1
ATOM 630 N N . ALA A 1 89 ? -3.720 -6.118 -8.757 1.00 95.94 89 ALA A N 1
ATOM 631 C CA . ALA A 1 89 ? -5.153 -5.835 -8.779 1.00 95.94 89 ALA A CA 1
ATOM 632 C C . ALA A 1 89 ? -5.943 -6.633 -7.725 1.00 95.94 89 ALA A C 1
ATOM 634 O O . ALA A 1 89 ? -7.169 -6.547 -7.700 1.00 95.94 89 ALA A O 1
ATOM 635 N N . THR A 1 90 ? -5.267 -7.445 -6.903 1.00 96.88 90 THR A N 1
ATOM 636 C CA . THR A 1 90 ? -5.912 -8.342 -5.931 1.00 96.88 90 THR A CA 1
ATOM 637 C C . THR A 1 90 ? -5.940 -7.719 -4.544 1.00 96.88 90 THR A C 1
ATOM 639 O O . THR A 1 90 ? -6.994 -7.692 -3.919 1.00 96.88 90 THR A O 1
ATOM 642 N N . ASN A 1 91 ? -4.812 -7.176 -4.084 1.00 97.88 91 ASN A N 1
ATOM 643 C CA . ASN A 1 91 ? -4.660 -6.653 -2.723 1.00 97.88 91 ASN A CA 1
ATOM 644 C C . ASN A 1 91 ? -4.979 -5.152 -2.652 1.00 97.88 91 ASN A C 1
ATOM 646 O O . ASN A 1 91 ? -4.224 -4.373 -2.071 1.00 97.88 91 ASN A O 1
ATOM 650 N N . VAL A 1 92 ? -6.058 -4.731 -3.318 1.00 98.38 92 VAL A N 1
ATOM 651 C CA . VAL A 1 92 ? -6.489 -3.330 -3.368 1.00 98.38 92 VAL A CA 1
ATOM 652 C C . VAL A 1 92 ? -7.355 -3.016 -2.156 1.00 98.38 92 VAL A C 1
ATOM 654 O O . VAL A 1 92 ? -8.448 -3.563 -2.026 1.00 98.38 92 VAL A O 1
ATOM 657 N N . VAL A 1 93 ? -6.932 -2.038 -1.350 1.00 98.62 93 VAL A N 1
ATOM 658 C CA . VAL A 1 93 ? -7.693 -1.605 -0.171 1.00 98.62 93 VAL A CA 1
ATOM 659 C C . VAL A 1 93 ? -8.953 -0.874 -0.620 1.00 98.62 93 VAL A C 1
ATOM 661 O O . VAL A 1 93 ? -8.896 0.225 -1.194 1.00 98.62 93 VAL A O 1
ATOM 664 N N . SER A 1 94 ? -10.097 -1.482 -0.333 1.00 98.00 94 SER A N 1
ATOM 665 C CA . SER A 1 94 ? -11.414 -1.102 -0.835 1.00 98.00 94 SER A CA 1
ATOM 666 C C . SER A 1 94 ? -12.289 -0.387 0.200 1.00 98.00 94 SER A C 1
ATOM 668 O O . SER A 1 94 ? -13.182 0.372 -0.194 1.00 98.00 94 SER A O 1
ATOM 670 N N . SER A 1 95 ? -12.021 -0.546 1.505 1.00 98.19 95 SER A N 1
ATOM 671 C CA . SER A 1 95 ? -12.769 0.138 2.570 1.00 98.19 95 SER A CA 1
ATOM 672 C C . SER A 1 95 ? -12.772 1.639 2.363 1.00 98.19 95 SER A C 1
ATOM 674 O O . SER A 1 95 ? -11.796 2.232 1.901 1.00 98.19 95 SER A O 1
ATOM 676 N N . ALA A 1 96 ? -13.868 2.289 2.747 1.00 98.38 96 ALA A N 1
ATOM 677 C CA . ALA A 1 96 ? -13.965 3.741 2.721 1.00 98.38 96 ALA A CA 1
ATOM 678 C C . ALA A 1 96 ? -12.863 4.404 3.568 1.00 98.38 96 ALA A C 1
ATOM 680 O O . ALA A 1 96 ? -12.287 3.801 4.474 1.00 98.38 96 ALA A O 1
ATOM 681 N N . ASN A 1 97 ? -12.572 5.670 3.263 1.00 98.75 97 ASN A N 1
ATOM 682 C CA . ASN A 1 97 ? -11.677 6.465 4.098 1.00 98.75 97 ASN A CA 1
ATOM 683 C C . ASN A 1 97 ? -12.257 6.577 5.512 1.00 98.75 97 ASN A C 1
ATOM 685 O O . ASN A 1 97 ? -13.466 6.741 5.682 1.00 98.75 97 ASN A O 1
ATOM 689 N N . ALA A 1 98 ? -11.387 6.514 6.513 1.00 98.69 98 ALA A N 1
ATOM 690 C CA . ALA A 1 98 ? -11.773 6.627 7.904 1.00 98.69 98 ALA A CA 1
ATOM 691 C C . ALA A 1 98 ? -12.287 8.039 8.220 1.00 98.69 98 ALA A C 1
ATOM 693 O O . ALA A 1 98 ? -11.704 9.036 7.782 1.00 98.69 98 ALA A O 1
ATOM 694 N N . SER A 1 99 ? -13.350 8.106 9.018 1.00 98.56 99 SER A N 1
ATOM 695 C CA . SER A 1 99 ? -13.937 9.340 9.561 1.00 98.56 99 SER A CA 1
ATOM 696 C C . SER A 1 99 ? -14.161 9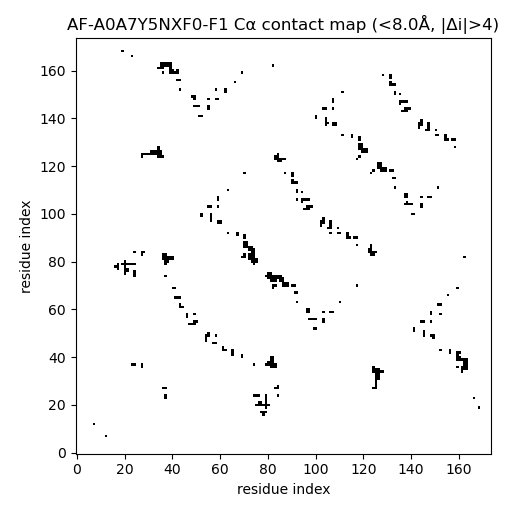.285 11.074 1.00 98.56 99 SER A C 1
ATOM 698 O O . SER A 1 99 ? -14.448 10.305 11.694 1.00 98.56 99 SER A O 1
ATOM 700 N N . ASP A 1 100 ? -14.027 8.104 11.673 1.00 98.69 100 ASP A N 1
ATOM 701 C CA . ASP A 1 100 ? -14.219 7.830 13.094 1.00 98.69 100 ASP A CA 1
ATOM 702 C C . ASP A 1 100 ? -13.419 6.580 13.509 1.00 98.69 100 ASP A C 1
ATOM 704 O O . ASP A 1 100 ? -12.707 5.976 12.707 1.00 98.69 100 ASP A O 1
ATOM 708 N N . GLN A 1 101 ? -13.530 6.179 14.776 1.00 98.69 101 GLN A N 1
ATOM 709 C CA . GLN A 1 101 ? -12.800 5.033 15.323 1.00 98.69 101 GLN A CA 1
ATOM 710 C C . GLN A 1 101 ? -13.169 3.698 14.655 1.00 98.69 101 GLN A C 1
ATOM 712 O O . GLN A 1 101 ? -12.298 2.856 14.439 1.00 98.69 101 GLN A O 1
ATOM 717 N N . ALA A 1 102 ? -14.447 3.477 14.341 1.00 98.75 102 ALA A N 1
ATOM 718 C CA . ALA A 1 102 ? -14.909 2.202 13.795 1.00 98.75 102 ALA A CA 1
ATOM 719 C C . ALA A 1 102 ? -14.441 2.024 12.343 1.00 98.75 102 ALA A C 1
ATOM 721 O O . ALA A 1 102 ? -13.929 0.967 11.960 1.00 98.75 102 ALA A O 1
ATOM 722 N N . THR A 1 103 ? -14.557 3.089 11.552 1.00 98.81 103 THR A N 1
ATOM 723 C CA . THR A 1 103 ? -14.055 3.138 10.176 1.00 98.81 103 THR A CA 1
ATOM 724 C C . THR A 1 103 ? -12.526 3.100 10.128 1.00 98.81 103 THR A C 1
ATOM 726 O O . THR A 1 103 ? -11.977 2.415 9.269 1.00 98.81 103 THR A O 1
ATOM 729 N N . ALA A 1 104 ? -11.824 3.719 11.089 1.00 98.81 104 ALA A N 1
ATOM 730 C CA . ALA A 1 104 ? -10.369 3.599 11.221 1.00 98.81 104 ALA A CA 1
ATOM 731 C C . ALA A 1 104 ? -9.924 2.158 11.510 1.00 98.81 104 ALA A C 1
ATOM 733 O O . ALA A 1 104 ? -9.032 1.655 10.833 1.00 98.81 104 ALA A O 1
ATOM 734 N N . ASN A 1 105 ? -10.566 1.467 12.458 1.00 98.88 105 ASN A N 1
ATOM 735 C CA . ASN A 1 105 ? -10.258 0.063 12.755 1.00 98.88 105 ASN A CA 1
ATOM 736 C C . ASN A 1 105 ? -10.445 -0.828 11.527 1.00 98.88 105 ASN A C 1
ATOM 738 O O . ASN A 1 105 ? -9.580 -1.644 11.216 1.00 98.88 105 ASN A O 1
ATOM 742 N N . THR A 1 106 ? -11.561 -0.644 10.818 1.00 98.88 106 THR A N 1
ATOM 743 C CA . THR A 1 106 ? -11.871 -1.401 9.598 1.00 98.88 106 THR A CA 1
ATOM 744 C C . THR A 1 106 ? -10.794 -1.186 8.539 1.00 98.88 106 THR A C 1
ATOM 746 O O . THR A 1 106 ? -10.208 -2.154 8.058 1.00 98.88 106 THR A O 1
ATOM 749 N N . LEU A 1 107 ? -10.473 0.078 8.243 1.00 98.94 107 LEU A N 1
ATOM 750 C CA . LEU A 1 107 ? -9.486 0.432 7.231 1.00 98.94 107 LEU A CA 1
ATOM 751 C C . LEU A 1 107 ? -8.084 -0.094 7.573 1.00 98.94 107 LEU A C 1
ATOM 753 O O . LEU A 1 107 ? -7.427 -0.683 6.723 1.00 98.94 107 LEU A O 1
ATOM 757 N N . LEU A 1 108 ? -7.619 0.085 8.812 1.00 98.94 108 LEU A N 1
ATOM 758 C CA . LEU A 1 1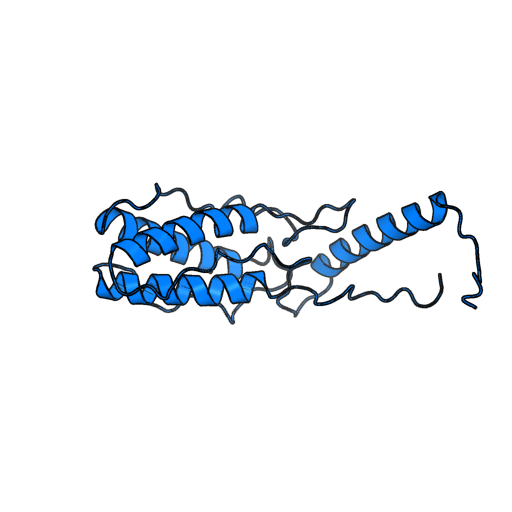08 ? -6.285 -0.367 9.223 1.00 98.94 108 LEU A CA 1
ATOM 759 C C . LEU A 1 108 ? -6.136 -1.890 9.148 1.00 98.94 108 LEU A C 1
ATOM 761 O O . LEU A 1 108 ? -5.085 -2.386 8.744 1.00 98.94 108 LEU A O 1
ATOM 765 N N . ASN A 1 109 ? -7.182 -2.629 9.519 1.00 98.94 109 ASN A N 1
ATOM 766 C CA . ASN A 1 109 ? -7.166 -4.088 9.475 1.00 98.94 109 ASN A CA 1
ATOM 767 C C . ASN A 1 109 ? -7.162 -4.625 8.038 1.00 98.94 109 ASN A C 1
ATOM 769 O O . ASN A 1 109 ? -6.467 -5.605 7.776 1.00 98.94 109 ASN A O 1
ATOM 773 N N . GLU A 1 110 ? -7.889 -3.984 7.117 1.00 98.88 110 GLU A N 1
ATOM 774 C CA . GLU A 1 110 ? -7.822 -4.321 5.688 1.00 98.88 110 GLU A CA 1
ATOM 775 C C . GLU A 1 110 ? -6.435 -4.005 5.120 1.00 98.88 110 GLU A C 1
ATOM 777 O O . GLU A 1 110 ? -5.805 -4.905 4.574 1.00 98.88 110 GLU A O 1
ATOM 782 N N . ILE A 1 111 ? -5.906 -2.789 5.344 1.00 98.88 111 ILE A N 1
ATOM 783 C CA . ILE A 1 111 ? -4.555 -2.414 4.885 1.00 98.88 111 ILE A CA 1
ATOM 784 C C . ILE A 1 111 ? -3.533 -3.450 5.355 1.00 98.88 111 ILE A C 1
ATOM 786 O O . ILE A 1 111 ? -2.725 -3.908 4.556 1.00 98.88 111 ILE A O 1
ATOM 790 N N . LYS A 1 112 ? -3.568 -3.845 6.633 1.00 98.88 112 LYS A N 1
ATOM 791 C CA . LYS A 1 112 ? -2.662 -4.865 7.172 1.00 98.88 112 LYS A CA 1
ATOM 792 C C . LYS A 1 112 ? -2.758 -6.189 6.409 1.00 98.88 112 LYS A C 1
ATOM 794 O O . LYS A 1 112 ? -1.725 -6.777 6.094 1.00 98.88 112 LYS A O 1
ATOM 799 N N . ALA A 1 113 ? -3.971 -6.689 6.185 1.00 98.75 113 ALA A N 1
ATOM 800 C CA . ALA A 1 113 ? -4.185 -7.979 5.534 1.00 98.75 113 ALA A CA 1
ATOM 801 C C . ALA A 1 113 ? -3.714 -7.957 4.073 1.00 98.75 113 ALA A C 1
ATOM 803 O O . ALA A 1 113 ? -2.963 -8.843 3.652 1.00 98.75 113 ALA A O 1
ATOM 804 N N . ASP A 1 114 ? -4.105 -6.916 3.341 1.00 98.81 114 ASP A N 1
ATOM 805 C CA . ASP A 1 114 ? -3.780 -6.740 1.929 1.00 98.81 114 ASP A CA 1
ATOM 806 C C . ASP A 1 114 ? -2.280 -6.534 1.736 1.00 98.81 114 ASP A C 1
ATOM 808 O O . ASP A 1 114 ? -1.655 -7.253 0.960 1.00 98.81 114 ASP A O 1
ATOM 812 N N . TYR A 1 115 ? -1.673 -5.631 2.509 1.00 98.50 115 TYR A N 1
ATOM 813 C CA . TYR A 1 115 ? -0.243 -5.362 2.429 1.00 98.50 115 TYR A CA 1
ATOM 814 C C . TYR A 1 115 ? 0.595 -6.600 2.777 1.00 98.50 115 TYR A C 1
ATOM 816 O O . TYR A 1 115 ? 1.495 -6.952 2.019 1.00 98.50 115 TYR A O 1
ATOM 824 N N . ASN A 1 116 ? 0.278 -7.329 3.856 1.00 98.38 116 ASN A N 1
ATOM 825 C CA . ASN A 1 116 ? 1.012 -8.557 4.192 1.00 98.38 116 ASN A CA 1
ATOM 826 C C . ASN A 1 116 ? 0.896 -9.631 3.093 1.00 98.38 116 ASN A C 1
ATOM 828 O O . ASN A 1 116 ? 1.841 -10.386 2.861 1.00 98.38 116 ASN A O 1
ATOM 832 N N . THR A 1 117 ? -0.243 -9.699 2.398 1.00 97.94 117 THR A N 1
ATOM 833 C CA . THR A 1 117 ? -0.430 -10.605 1.254 1.00 97.94 117 THR A CA 1
ATOM 834 C C . THR A 1 117 ? 0.365 -10.131 0.036 1.00 97.94 117 THR A C 1
ATOM 836 O O . THR A 1 117 ? 1.014 -10.934 -0.637 1.00 97.94 117 THR A O 1
ATOM 839 N N . HIS A 1 118 ? 0.361 -8.824 -0.220 1.00 96.81 118 HIS A N 1
ATOM 840 C CA . HIS A 1 118 ? 1.094 -8.179 -1.301 1.00 96.81 118 HIS A CA 1
ATOM 841 C C . HIS A 1 118 ? 2.603 -8.423 -1.193 1.00 96.81 118 HIS A C 1
ATOM 843 O O . HIS A 1 118 ? 3.209 -8.963 -2.123 1.00 96.81 118 HIS A O 1
ATOM 849 N N . ILE A 1 119 ? 3.208 -8.112 -0.044 1.00 94.94 119 ILE A N 1
ATOM 850 C CA . ILE A 1 119 ? 4.660 -8.229 0.151 1.00 94.94 119 ILE A CA 1
ATOM 851 C C . ILE A 1 119 ? 5.159 -9.679 0.073 1.00 94.94 119 ILE A C 1
ATOM 853 O O . ILE A 1 119 ? 6.296 -9.933 -0.324 1.00 94.94 119 ILE A O 1
ATOM 857 N N . ALA A 1 120 ? 4.300 -10.653 0.390 1.00 94.19 120 ALA A N 1
ATOM 858 C CA . ALA A 1 120 ? 4.607 -12.076 0.280 1.00 94.19 120 ALA A CA 1
ATOM 859 C C . ALA A 1 120 ? 4.495 -12.614 -1.161 1.00 94.19 120 ALA A C 1
ATOM 861 O O . ALA A 1 120 ? 4.952 -13.724 -1.450 1.00 94.19 120 ALA A O 1
ATOM 862 N N . SER A 1 121 ? 3.881 -11.856 -2.074 1.00 92.69 121 SER A N 1
ATOM 863 C CA . SER A 1 121 ? 3.605 -12.300 -3.438 1.00 92.69 121 SER A CA 1
ATOM 864 C C . SER A 1 121 ? 4.831 -12.196 -4.336 1.00 92.69 121 SER A C 1
ATOM 866 O O . SER A 1 121 ? 5.327 -11.108 -4.628 1.00 92.69 121 SER A O 1
ATOM 868 N N . THR A 1 122 ? 5.245 -13.330 -4.898 1.00 90.19 122 THR A N 1
ATOM 869 C CA . THR A 1 122 ? 6.240 -13.391 -5.980 1.00 90.19 122 THR A CA 1
ATOM 870 C C . THR A 1 122 ? 5.632 -13.205 -7.376 1.00 90.19 122 THR A C 1
ATOM 872 O O . THR A 1 122 ? 6.319 -13.355 -8.383 1.00 90.19 122 THR A O 1
ATOM 875 N N . SER A 1 123 ? 4.334 -12.885 -7.464 1.00 90.00 123 SER A N 1
ATOM 876 C CA . SER A 1 123 ? 3.698 -12.536 -8.745 1.00 90.00 123 SER A CA 1
ATOM 877 C C . SER A 1 123 ? 4.045 -11.109 -9.175 1.00 90.00 123 SER A C 1
ATOM 879 O O . SER A 1 123 ? 4.133 -10.821 -10.368 1.00 90.00 123 SER A O 1
ATOM 881 N N . PHE A 1 124 ? 4.247 -10.219 -8.199 1.00 89.75 124 PHE A N 1
ATOM 882 C CA . PHE A 1 124 ? 4.549 -8.799 -8.411 1.00 89.75 124 PHE A CA 1
ATOM 883 C C . PHE A 1 124 ? 5.991 -8.461 -8.023 1.00 89.75 124 PHE A C 1
ATOM 885 O O . PHE A 1 124 ? 6.581 -7.546 -8.602 1.00 89.75 124 PHE A O 1
ATOM 892 N N . HIS A 1 125 ? 6.573 -9.252 -7.115 1.00 88.69 125 HIS A N 1
ATOM 893 C CA . HIS A 1 125 ? 7.955 -9.134 -6.669 1.00 88.69 125 HIS A CA 1
ATOM 894 C C . HIS A 1 125 ? 8.839 -10.269 -7.204 1.00 88.69 125 HIS A C 1
ATOM 896 O O . HIS A 1 125 ? 8.380 -11.405 -7.319 1.00 88.69 125 HIS A O 1
ATOM 902 N N . PRO A 1 126 ? 10.140 -10.021 -7.435 1.00 82.81 126 PRO A N 1
ATOM 903 C CA . PRO A 1 126 ? 11.111 -11.091 -7.691 1.00 82.81 126 PRO A CA 1
ATOM 904 C C . PRO A 1 126 ? 11.273 -12.055 -6.510 1.00 82.81 126 PRO A C 1
ATOM 906 O O . PRO A 1 126 ? 11.713 -13.194 -6.663 1.00 82.81 126 PRO A O 1
ATOM 909 N N . THR A 1 127 ? 11.025 -11.575 -5.294 1.00 84.75 127 THR A N 1
ATOM 910 C CA . THR A 1 127 ? 11.221 -12.301 -4.039 1.00 84.75 127 THR A CA 1
ATOM 911 C C . THR A 1 127 ? 10.295 -11.695 -2.994 1.00 84.75 127 THR A C 1
ATOM 913 O O . THR A 1 127 ? 10.122 -10.480 -2.973 1.00 84.75 127 THR A O 1
ATOM 916 N N . ALA A 1 128 ? 9.711 -12.537 -2.143 1.00 89.00 128 ALA A N 1
ATOM 917 C CA . ALA A 1 128 ? 8.866 -12.087 -1.046 1.00 89.00 128 ALA A CA 1
ATOM 918 C C . ALA A 1 128 ? 9.654 -11.204 -0.065 1.00 89.00 128 ALA A C 1
ATOM 920 O O . ALA A 1 128 ? 10.778 -11.541 0.320 1.00 89.00 128 ALA A O 1
ATOM 921 N N . ASP A 1 129 ? 9.050 -10.106 0.371 1.00 90.81 129 ASP A N 1
ATOM 922 C CA . ASP A 1 129 ? 9.587 -9.271 1.436 1.00 90.81 129 ASP A CA 1
ATOM 923 C C . ASP A 1 129 ? 9.160 -9.832 2.798 1.00 90.81 129 ASP A C 1
ATOM 925 O O . ASP A 1 129 ? 8.011 -9.729 3.219 1.00 90.81 129 ASP A O 1
ATOM 929 N N . ALA A 1 130 ? 10.118 -10.459 3.480 1.00 89.12 130 ALA A N 1
ATOM 930 C CA . ALA A 1 130 ? 9.937 -11.014 4.820 1.00 89.12 130 ALA A CA 1
ATOM 931 C C . ALA A 1 130 ? 10.381 -10.056 5.941 1.00 89.12 130 ALA A C 1
ATOM 933 O O . ALA A 1 130 ? 10.326 -10.425 7.112 1.00 89.12 130 ALA A O 1
ATOM 934 N N . THR A 1 131 ? 10.881 -8.866 5.596 1.00 91.62 131 THR A N 1
ATOM 935 C CA . THR A 1 131 ? 11.454 -7.911 6.556 1.00 91.62 131 THR A CA 1
ATOM 936 C C . THR A 1 131 ? 10.410 -6.910 7.027 1.00 91.62 131 THR A C 1
ATOM 938 O O . THR A 1 131 ? 10.363 -6.607 8.214 1.00 91.62 131 THR A O 1
ATOM 941 N N . ASN A 1 132 ? 9.559 -6.434 6.118 1.00 94.50 132 ASN A N 1
ATOM 942 C CA . ASN A 1 132 ? 8.605 -5.357 6.390 1.00 94.50 132 ASN A CA 1
ATOM 943 C C . ASN A 1 132 ? 7.179 -5.879 6.631 1.00 94.50 132 ASN A C 1
ATOM 945 O O . ASN A 1 132 ? 6.217 -5.258 6.188 1.00 94.50 132 ASN A O 1
ATOM 949 N N . ALA A 1 133 ? 7.039 -7.045 7.268 1.00 96.50 133 ALA A N 1
ATOM 950 C CA . ALA A 1 133 ? 5.740 -7.634 7.581 1.00 96.50 133 ALA A CA 1
ATOM 951 C C . ALA A 1 133 ? 5.125 -7.016 8.842 1.00 96.50 133 ALA A C 1
ATOM 953 O O . ALA A 1 133 ? 5.790 -6.897 9.867 1.00 96.50 133 ALA A O 1
ATOM 954 N N . ILE A 1 134 ? 3.826 -6.721 8.786 1.00 98.50 134 ILE A N 1
ATOM 955 C CA . ILE A 1 134 ? 3.090 -6.102 9.892 1.00 98.50 134 ILE A CA 1
ATOM 956 C C . ILE A 1 134 ? 2.706 -7.164 10.922 1.00 98.50 134 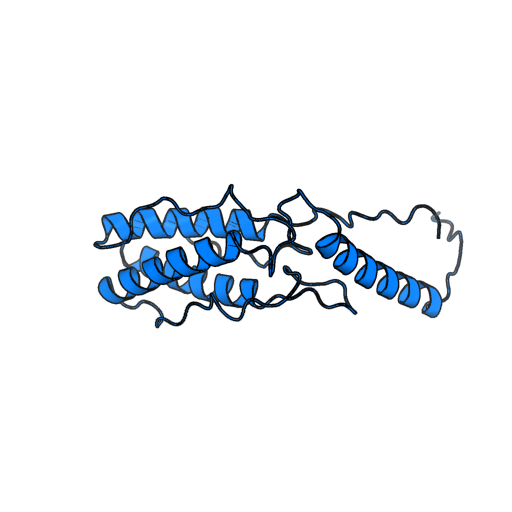ILE A C 1
ATOM 958 O O . ILE A 1 134 ? 1.850 -8.024 10.668 1.00 98.50 134 ILE A O 1
ATOM 962 N N . ALA A 1 135 ? 3.306 -7.066 12.101 1.00 97.88 135 ALA A N 1
ATOM 963 C CA . ALA A 1 135 ? 3.126 -7.921 13.261 1.00 97.88 135 ALA A CA 1
ATOM 964 C C . ALA A 1 135 ? 2.152 -7.351 14.309 1.00 97.88 135 ALA A C 1
ATOM 966 O O . ALA A 1 135 ? 1.579 -8.143 15.066 1.00 97.88 135 ALA A O 1
ATOM 967 N N . ALA A 1 136 ? 1.923 -6.029 14.361 1.00 98.31 136 ALA A N 1
ATOM 968 C CA . ALA A 1 136 ? 0.953 -5.416 15.280 1.00 98.31 136 ALA A CA 1
ATOM 969 C C . ALA A 1 136 ? -0.398 -6.137 15.263 1.00 98.31 136 ALA A C 1
ATOM 971 O O . ALA A 1 136 ? -0.891 -6.555 14.214 1.00 98.31 136 ALA A O 1
ATOM 972 N N . ALA A 1 137 ? -1.045 -6.251 16.425 1.00 98.69 137 ALA A N 1
ATOM 973 C CA . ALA A 1 137 ? -2.395 -6.799 16.515 1.00 98.69 137 ALA A CA 1
ATOM 974 C C . ALA A 1 137 ? -3.397 -5.985 15.675 1.00 98.69 137 ALA A C 1
ATOM 976 O O . ALA A 1 137 ? -3.190 -4.805 15.396 1.00 98.69 137 ALA A O 1
ATOM 977 N N . ASN A 1 138 ? -4.497 -6.630 15.279 1.00 98.88 138 ASN A N 1
ATOM 978 C CA . ASN A 1 138 ? -5.590 -5.934 14.605 1.00 98.88 138 ASN A CA 1
ATOM 979 C C . ASN A 1 138 ? -6.168 -4.851 15.525 1.00 98.88 138 ASN A C 1
ATOM 981 O O . ASN A 1 138 ? -6.310 -5.061 16.730 1.00 98.88 138 ASN A O 1
ATOM 985 N N . ALA A 1 139 ? -6.527 -3.712 14.945 1.00 98.75 139 ALA A N 1
ATOM 986 C CA . ALA A 1 139 ? -7.132 -2.606 15.659 1.00 98.75 139 ALA A CA 1
ATOM 987 C C . ALA A 1 139 ? -8.562 -2.952 16.100 1.00 98.75 139 ALA A C 1
ATOM 989 O O . ALA A 1 139 ? -9.409 -3.317 15.278 1.00 98.75 139 ALA A O 1
ATOM 990 N N . SER A 1 140 ? -8.831 -2.800 17.396 1.00 98.56 140 SER A N 1
ATOM 991 C CA . SER A 1 140 ? -10.154 -2.939 18.023 1.00 98.56 140 SER A CA 1
ATOM 992 C C . SER A 1 140 ? -10.562 -1.710 18.842 1.00 98.56 140 SER A C 1
ATOM 994 O O . SER A 1 140 ? -11.736 -1.539 19.157 1.00 98.56 140 SER A O 1
ATOM 996 N N . ASP A 1 141 ? -9.617 -0.825 19.147 1.00 98.62 141 ASP A N 1
ATOM 997 C CA . ASP A 1 141 ? -9.777 0.396 19.935 1.00 98.62 141 ASP A CA 1
ATOM 998 C C . ASP A 1 141 ? -8.677 1.409 19.575 1.00 98.62 141 ASP A C 1
ATOM 1000 O O . ASP A 1 141 ? -7.781 1.107 18.791 1.00 98.62 141 ASP A O 1
ATOM 1004 N N . LEU A 1 142 ? -8.721 2.610 20.160 1.00 98.69 142 LEU A N 1
ATOM 1005 C CA . LEU A 1 142 ? -7.758 3.670 19.850 1.00 98.69 142 LEU A CA 1
ATOM 1006 C C . LEU A 1 142 ? -6.300 3.255 20.107 1.00 98.69 142 LEU A C 1
ATOM 1008 O O . LEU A 1 142 ? -5.421 3.593 19.318 1.00 98.69 142 LEU A O 1
ATOM 1012 N N . ALA A 1 143 ? -6.032 2.530 21.195 1.00 98.75 143 ALA A N 1
ATOM 1013 C CA . ALA A 1 143 ? -4.672 2.140 21.557 1.00 98.75 143 ALA A CA 1
ATOM 1014 C C . ALA A 1 143 ? -4.083 1.181 20.514 1.00 98.75 143 ALA A C 1
ATOM 1016 O O . ALA A 1 143 ? -2.987 1.407 20.002 1.00 98.75 143 ALA A O 1
ATOM 1017 N N . THR A 1 144 ? -4.849 0.158 20.138 1.00 98.81 144 THR A N 1
ATOM 1018 C CA . THR A 1 144 ? -4.461 -0.792 19.091 1.00 98.81 144 THR A CA 1
ATOM 1019 C C . THR A 1 144 ? -4.403 -0.137 17.707 1.00 98.81 144 THR A C 1
ATOM 1021 O O . THR A 1 144 ? -3.495 -0.457 16.940 1.00 98.81 144 THR A O 1
ATOM 1024 N N . SER A 1 145 ? -5.268 0.842 17.393 1.00 98.88 145 SER A N 1
ATOM 1025 C CA . SER A 1 145 ? -5.143 1.634 16.157 1.00 98.88 145 SER A CA 1
ATOM 1026 C C . SER A 1 145 ? -3.847 2.436 16.105 1.00 98.88 145 SER A C 1
ATOM 1028 O O . SER A 1 145 ? -3.207 2.469 15.059 1.00 98.88 145 SER A O 1
ATOM 1030 N N . ILE A 1 146 ? -3.466 3.093 17.209 1.00 98.88 146 ILE A N 1
ATOM 1031 C CA . ILE A 1 146 ? -2.234 3.890 17.300 1.00 98.88 146 ILE A CA 1
ATOM 1032 C C . ILE A 1 146 ? -1.014 3.003 17.051 1.00 98.88 146 ILE A C 1
ATOM 1034 O O . ILE A 1 146 ? -0.131 3.380 16.279 1.00 98.88 146 ILE A O 1
ATOM 1038 N N . THR A 1 147 ? -0.963 1.822 17.671 1.00 98.81 147 THR A N 1
ATOM 1039 C CA . THR A 1 147 ? 0.122 0.863 17.434 1.00 98.81 147 THR A CA 1
ATOM 1040 C C . THR A 1 147 ? 0.154 0.430 15.969 1.00 98.81 147 THR A C 1
ATOM 1042 O O . THR A 1 147 ? 1.178 0.603 15.309 1.00 98.81 147 THR A O 1
ATOM 1045 N N . LEU A 1 148 ? -0.975 -0.047 15.436 1.00 98.88 148 LEU A N 1
ATOM 1046 C CA . LEU A 1 148 ? -1.045 -0.590 14.080 1.00 98.88 148 LEU A CA 1
ATOM 1047 C C . LEU A 1 148 ? -0.726 0.456 13.002 1.00 98.88 148 LEU A C 1
ATOM 1049 O O . LEU A 1 148 ? 0.050 0.183 12.092 1.00 98.88 148 LEU A O 1
ATOM 1053 N N . VAL A 1 149 ? -1.280 1.670 13.093 1.00 98.81 149 VAL A N 1
ATOM 1054 C CA . VAL A 1 149 ? -1.075 2.698 12.059 1.00 98.81 149 VAL A CA 1
ATOM 1055 C C . VAL A 1 149 ? 0.367 3.205 12.009 1.00 98.81 149 VAL A C 1
ATOM 1057 O O . VAL A 1 149 ? 0.857 3.570 10.942 1.00 98.81 149 VAL A O 1
ATOM 1060 N N . ASN A 1 150 ? 1.058 3.253 13.151 1.00 98.69 150 ASN A N 1
ATOM 1061 C CA . ASN A 1 150 ? 2.444 3.710 13.203 1.00 98.69 150 ASN A CA 1
ATOM 1062 C C . ASN A 1 150 ? 3.417 2.653 12.665 1.00 98.69 150 ASN A C 1
ATOM 1064 O O . ASN A 1 150 ? 4.379 3.023 11.990 1.00 98.69 150 ASN A O 1
ATOM 1068 N N . GLU A 1 151 ? 3.143 1.371 12.911 1.00 98.69 151 GLU A N 1
ATOM 1069 C CA . GLU A 1 151 ? 3.875 0.259 12.296 1.00 98.69 151 GLU A CA 1
ATOM 1070 C C . GLU A 1 151 ? 3.648 0.232 10.782 1.00 98.69 151 GLU A C 1
ATOM 1072 O O . GLU A 1 151 ? 4.607 0.366 10.027 1.00 98.69 151 GLU A O 1
ATOM 1077 N N . LEU A 1 152 ? 2.383 0.245 10.336 1.00 98.75 152 LEU A N 1
ATOM 1078 C CA . LEU A 1 152 ? 2.021 0.348 8.916 1.00 98.75 152 LEU A CA 1
ATOM 1079 C C . LEU A 1 152 ? 2.738 1.505 8.214 1.00 98.75 152 LEU A C 1
ATOM 1081 O O . LEU A 1 152 ? 3.308 1.325 7.143 1.00 98.75 152 LEU A O 1
ATOM 1085 N N . TYR A 1 153 ? 2.738 2.698 8.815 1.00 98.31 153 TYR A N 1
ATOM 1086 C CA . TYR A 1 153 ? 3.426 3.859 8.249 1.00 98.31 153 TYR A CA 1
ATOM 1087 C C . TYR A 1 153 ? 4.933 3.623 8.080 1.00 98.31 153 TYR A C 1
ATOM 1089 O O . TYR A 1 153 ? 5.524 4.093 7.109 1.00 98.31 153 TYR A O 1
ATOM 1097 N N . THR A 1 154 ? 5.568 2.958 9.043 1.00 96.75 154 THR A N 1
ATOM 1098 C CA . THR A 1 154 ? 7.019 2.743 9.050 1.00 96.75 154 THR A CA 1
ATOM 1099 C C . THR A 1 154 ? 7.405 1.688 8.022 1.00 96.75 154 THR A C 1
ATOM 1101 O O . THR A 1 154 ? 8.231 1.957 7.149 1.00 96.75 154 THR A O 1
ATOM 1104 N N . ASP A 1 155 ? 6.745 0.536 8.072 1.00 96.94 155 ASP A N 1
ATOM 1105 C CA . ASP A 1 155 ? 7.120 -0.637 7.288 1.00 96.94 155 ASP A CA 1
ATOM 1106 C C . ASP A 1 155 ? 6.752 -0.472 5.815 1.00 96.94 155 ASP A C 1
ATOM 1108 O O . ASP A 1 155 ? 7.570 -0.771 4.949 1.00 96.94 155 ASP A O 1
ATOM 1112 N N . ILE A 1 156 ? 5.588 0.116 5.505 1.00 96.25 156 ILE A N 1
ATOM 1113 C CA . ILE A 1 156 ? 5.209 0.403 4.112 1.00 96.25 156 ILE A CA 1
ATOM 1114 C C . ILE A 1 156 ? 6.190 1.401 3.487 1.00 96.25 156 ILE A C 1
ATOM 1116 O O . ILE A 1 156 ? 6.607 1.224 2.345 1.00 96.25 156 ILE A O 1
ATOM 1120 N N . ASN A 1 157 ? 6.606 2.444 4.215 1.00 95.25 157 ASN A N 1
ATOM 1121 C CA . ASN A 1 157 ? 7.612 3.374 3.694 1.00 95.25 157 ASN A CA 1
ATOM 1122 C C . ASN A 1 157 ? 8.969 2.690 3.478 1.00 95.25 157 ASN A C 1
ATOM 1124 O O . ASN A 1 157 ? 9.621 2.963 2.470 1.00 95.25 157 ASN A O 1
ATOM 1128 N N . ALA A 1 158 ? 9.391 1.809 4.390 1.00 92.56 158 ALA A N 1
ATOM 1129 C CA . ALA A 1 158 ? 10.631 1.050 4.243 1.00 92.56 158 ALA A CA 1
ATOM 1130 C C . ALA A 1 158 ? 10.580 0.109 3.028 1.00 92.56 158 ALA A C 1
ATOM 1132 O O . ALA A 1 158 ? 11.507 0.106 2.217 1.00 92.56 158 ALA A O 1
ATOM 1133 N N . HIS A 1 159 ? 9.469 -0.609 2.856 1.00 93.00 159 HIS A N 1
ATOM 1134 C CA . HIS A 1 159 ? 9.205 -1.461 1.701 1.00 93.00 159 HIS A CA 1
ATOM 1135 C C . HIS A 1 159 ? 9.251 -0.665 0.391 1.00 93.00 159 HIS A C 1
ATOM 1137 O O . HIS A 1 159 ? 10.056 -0.956 -0.491 1.00 93.00 159 HIS A O 1
ATOM 1143 N N . MET A 1 160 ? 8.470 0.413 0.280 1.00 92.12 160 MET A N 1
ATOM 1144 C CA . MET A 1 160 ? 8.414 1.251 -0.927 1.00 92.12 160 MET A CA 1
ATOM 1145 C C . MET A 1 160 ? 9.750 1.924 -1.278 1.00 92.12 160 MET A C 1
ATOM 1147 O O . MET A 1 160 ? 9.981 2.258 -2.443 1.00 92.12 160 MET A O 1
ATOM 1151 N N . ALA A 1 161 ? 10.616 2.146 -0.286 1.00 89.44 161 ALA A N 1
ATOM 1152 C CA . ALA A 1 161 ? 11.959 2.684 -0.477 1.00 89.44 161 ALA A CA 1
ATOM 1153 C C . ALA A 1 161 ? 12.982 1.617 -0.903 1.00 89.44 161 ALA A C 1
ATOM 1155 O O . ALA A 1 161 ? 14.046 1.977 -1.410 1.00 89.44 161 ALA A O 1
ATOM 1156 N N . ALA A 1 162 ? 12.683 0.325 -0.720 1.00 83.88 162 ALA A N 1
ATOM 1157 C CA . ALA A 1 162 ? 13.540 -0.786 -1.121 1.00 83.88 162 ALA A CA 1
ATOM 1158 C C . ALA A 1 162 ? 13.533 -0.948 -2.648 1.00 83.88 162 ALA A C 1
ATOM 1160 O O . ALA A 1 162 ? 12.889 -1.829 -3.215 1.00 83.88 162 ALA A O 1
ATOM 1161 N N . ALA A 1 163 ? 14.258 -0.068 -3.327 1.00 75.50 163 ALA A N 1
ATOM 1162 C CA . ALA A 1 163 ? 14.425 -0.064 -4.769 1.00 75.50 163 ALA A CA 1
ATOM 1163 C C . ALA A 1 163 ? 15.893 -0.231 -5.156 1.00 75.50 163 ALA A C 1
ATOM 1165 O O . ALA A 1 163 ? 16.807 -0.149 -4.332 1.00 75.50 163 ALA A O 1
ATOM 1166 N N . MET A 1 164 ? 16.141 -0.442 -6.445 1.00 67.75 164 MET A N 1
ATOM 1167 C CA . MET A 1 164 ? 17.497 -0.360 -6.974 1.00 67.75 164 MET A CA 1
ATOM 1168 C C . MET A 1 164 ? 18.041 1.072 -6.801 1.00 67.75 164 MET A C 1
ATOM 1170 O O . MET A 1 164 ? 17.657 1.991 -7.516 1.00 67.75 164 MET A O 1
ATOM 1174 N N . ASN A 1 165 ? 18.971 1.262 -5.857 1.00 52.31 165 ASN A N 1
ATOM 1175 C CA . ASN A 1 165 ? 19.502 2.580 -5.460 1.00 52.31 165 ASN A CA 1
ATOM 1176 C C . ASN A 1 165 ? 20.340 3.305 -6.536 1.00 52.31 165 ASN A C 1
ATOM 1178 O O . ASN A 1 165 ? 20.787 4.428 -6.312 1.00 52.31 165 ASN A O 1
ATOM 1182 N N . HIS A 1 166 ? 20.575 2.667 -7.681 1.00 49.72 166 HIS A N 1
ATOM 1183 C CA . HIS A 1 166 ? 21.048 3.222 -8.951 1.00 49.72 166 HIS A CA 1
ATOM 1184 C C . HIS A 1 166 ? 20.820 2.152 -10.023 1.00 49.72 166 HIS A C 1
ATOM 1186 O O . HIS A 1 166 ? 20.663 0.981 -9.673 1.00 49.72 166 HIS A O 1
ATOM 1192 N N . GLN A 1 167 ? 20.839 2.533 -11.309 1.00 49.62 167 GLN A N 1
ATOM 1193 C CA . GLN A 1 167 ? 20.880 1.592 -12.435 1.00 49.62 167 GLN A CA 1
ATOM 1194 C C . GLN A 1 167 ? 21.842 0.454 -12.079 1.00 49.62 167 GLN A C 1
ATOM 1196 O O . GLN A 1 167 ? 23.055 0.647 -12.079 1.00 49.62 167 GLN A O 1
ATOM 1201 N N . ALA A 1 168 ? 21.319 -0.734 -11.761 1.00 52.28 168 ALA A N 1
ATOM 1202 C CA . ALA A 1 168 ? 22.142 -1.896 -11.421 1.00 52.28 168 ALA A CA 1
ATOM 1203 C C . ALA A 1 168 ? 22.990 -2.378 -12.620 1.00 52.28 168 ALA A C 1
ATOM 1205 O O . ALA A 1 168 ? 23.716 -3.367 -12.537 1.00 52.28 168 ALA A O 1
ATOM 1206 N N . ILE A 1 169 ? 22.892 -1.642 -13.729 1.00 54.22 169 ILE A N 1
ATOM 1207 C CA . ILE A 1 169 ? 23.598 -1.769 -14.982 1.00 54.22 169 ILE A CA 1
ATOM 1208 C C . ILE A 1 169 ? 24.344 -0.450 -15.199 1.00 54.22 169 ILE A C 1
ATOM 1210 O O . ILE A 1 169 ? 23.754 0.561 -15.576 1.00 54.22 169 ILE A O 1
ATOM 1214 N N . VAL A 1 170 ? 25.655 -0.465 -14.977 1.00 48.34 170 VAL A N 1
ATOM 1215 C CA . VAL A 1 170 ? 26.549 0.545 -15.547 1.00 48.34 170 VAL A CA 1
ATOM 1216 C C . VAL A 1 170 ? 26.882 0.074 -16.959 1.00 48.34 170 VAL A C 1
ATOM 1218 O O . VAL A 1 170 ? 27.525 -0.961 -17.127 1.00 48.34 170 VAL A O 1
ATOM 1221 N N . LEU A 1 171 ? 26.457 0.821 -17.979 1.00 45.34 171 LEU A N 1
ATOM 1222 C CA . LEU A 1 171 ? 26.959 0.628 -19.340 1.00 45.34 171 LEU A CA 1
ATOM 1223 C C . LEU A 1 171 ? 28.413 1.108 -19.383 1.00 45.34 171 LEU A C 1
ATOM 1225 O O . LEU A 1 171 ? 28.690 2.295 -19.561 1.00 45.34 171 LEU A O 1
ATOM 1229 N N . VAL A 1 172 ? 29.356 0.191 -19.172 1.00 44.00 172 VAL A N 1
ATOM 1230 C CA . VAL A 1 172 ? 30.778 0.479 -19.370 1.00 44.00 172 VAL A CA 1
ATOM 1231 C C . VAL A 1 172 ? 31.066 0.378 -20.865 1.00 44.00 172 VAL A C 1
ATOM 1233 O O . VAL A 1 172 ? 31.107 -0.718 -21.407 1.00 44.00 172 VAL A O 1
ATOM 1236 N N . ALA A 1 173 ? 31.271 1.537 -21.496 1.00 47.31 173 ALA A N 1
ATOM 1237 C CA . ALA A 1 173 ? 31.635 1.699 -22.907 1.00 47.31 173 ALA A CA 1
ATOM 1238 C C . ALA A 1 173 ? 30.641 1.082 -23.923 1.00 47.31 173 ALA A C 1
ATOM 1240 O O . ALA A 1 173 ? 30.902 -0.003 -24.441 1.00 47.31 173 ALA A O 1
ATOM 1241 N N . PRO A 1 174 ? 29.538 1.780 -24.258 1.00 48.78 174 PRO A N 1
ATOM 1242 C CA . PRO A 1 174 ? 28.798 1.503 -25.489 1.00 48.78 174 PRO A CA 1
ATOM 1243 C C . PRO A 1 174 ? 29.616 1.835 -26.753 1.00 48.78 174 PRO A C 1
ATOM 1245 O O . PRO A 1 174 ? 30.446 2.781 -26.724 1.00 48.78 174 PRO A O 1
#

Secondary structure (DSSP, 8-state):
---------HHHHHHHHHHHHHHHHHHHHH-TT---BSSPPPPPP--PPP-SHHHHHHHHHHHHHHHHHHHT-BPPTTT--SSBSS---SS---SPPP-SHHHHHHHHHHHHHHHHHHHH-TTTSSS---SS---SPPPSSHHHHHHHHHHHHHHHHHHHH-B-SS-S------

Solvent-accessible surface area (backbone atoms only — not comparable to full-atom values): 9776 Å² total; per-residue (Å²): 132,88,77,85,89,68,91,72,56,68,70,58,57,51,51,51,50,38,53,50,7,37,50,49,54,50,43,52,75,66,45,74,83,50,67,52,25,61,32,59,49,80,67,59,75,95,67,76,84,43,83,49,71,71,44,36,30,54,48,49,41,42,46,52,56,39,49,51,54,47,44,53,27,32,39,34,62,67,75,39,50,28,35,21,74,36,54,51,83,78,56,56,77,76,68,65,76,37,86,50,72,69,43,32,25,52,36,52,42,47,45,50,54,26,49,49,52,50,41,55,30,59,79,36,28,46,29,49,44,80,80,57,59,83,75,65,63,75,32,84,50,73,70,39,34,35,54,32,51,49,49,52,58,50,28,53,40,53,51,39,56,34,26,53,93,53,75,94,66,78,83,79,79,131

Mean predicted aligned error: 7.91 Å

Sequence (174 aa):
MSTSVRNIPDLIAQAVQVELAKARLDMLKTKVGTIFHADASTAIATLPVASDLPSVIARANAIKATYNAHIASACNATTGVGAHIAADATNVVSSANASDQATANTLLNEIKADYNTHIASTSFHPTADATNAIAAANASDLATSITLVNELYTDINAHMAAAMNHQAIVLVAP